Protein AF-A0A293MMG2-F1 (afdb_monomer)

Secondary structure (DSSP, 8-state):
-GGGTS-HHHHHHHHHHHHHHHT-STTEEE-TTT--EEE--TT-SS-B-TTT--BB-TTT-SBEEEESSSSSS-EEEETTT--EEETTT-PBPB-GGG-TT--HHHHT--SB----TTSHHHHTTS-HHHHHHHHHHTT----TT----GGG---PEE-TTS-EEPP----

Nearest PDB structures (foldseek):
  6sc9-assembly1_A  TM=4.638E-01  e=4.728E-09  Homo sapiens
  5edv-assembly3_B  TM=4.363E-01  e=6.900E-09  Homo sapiens
  5edv-assembly2_A  TM=3.675E-01  e=6.900E-09  Homo sapiens
  9egv-assembly1_B  TM=7.174E-01  e=8.959E-02  Homo sapiens
  7yuj-assembly1_A  TM=4.813E-01  e=1.579E-01  Homo sapiens

InterPro domains:
  IPR026254 E3 ubiquitin-protein ligase RNF31-like [PTHR16004] (64-168)

Structure (mmCIF, N/CA/C/O backbone):
data_AF-A0A293MMG2-F1
#
_entry.id   AF-A0A293MMG2-F1
#
loop_
_atom_site.group_PDB
_atom_site.id
_atom_site.type_symbol
_atom_site.label_atom_id
_atom_site.label_alt_id
_atom_site.label_comp_id
_atom_site.label_asym_id
_atom_site.label_entity_id
_atom_site.label_seq_id
_atom_site.pdbx_PDB_ins_code
_atom_site.Cartn_x
_atom_site.Cartn_y
_atom_site.Cartn_z
_atom_site.occupancy
_atom_site.B_iso_or_equiv
_atom_site.auth_seq_id
_atom_site.auth_comp_id
_atom_site.auth_asym_id
_atom_site.auth_atom_id
_atom_site.pdbx_PDB_model_num
ATOM 1 N N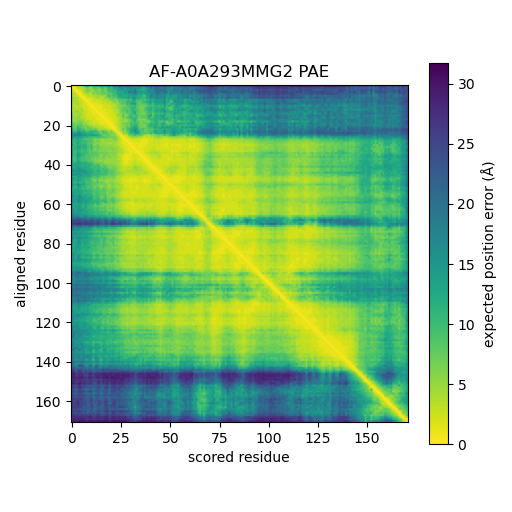 . MET A 1 1 ? 33.427 26.284 2.419 1.00 62.09 1 MET A N 1
ATOM 2 C CA . MET A 1 1 ? 33.668 26.831 1.063 1.00 62.09 1 MET A CA 1
ATOM 3 C C . MET A 1 1 ? 32.438 26.727 0.159 1.00 62.09 1 MET A C 1
ATOM 5 O O . MET A 1 1 ? 32.014 27.761 -0.324 1.00 62.09 1 MET A O 1
ATOM 9 N N . LEU A 1 2 ? 31.802 25.557 -0.010 1.00 65.44 2 LEU A N 1
ATOM 10 C CA . LEU A 1 2 ? 30.643 25.387 -0.918 1.00 65.44 2 LEU A CA 1
ATOM 11 C C . LEU A 1 2 ? 29.384 26.210 -0.564 1.00 65.44 2 LEU A C 1
ATOM 13 O O . LEU A 1 2 ? 28.709 26.692 -1.467 1.00 65.44 2 LEU A O 1
ATOM 17 N N . LYS A 1 3 ? 29.103 26.444 0.729 1.00 66.62 3 LYS A N 1
ATOM 18 C CA . LYS A 1 3 ? 27.950 27.250 1.203 1.00 66.62 3 LYS A CA 1
ATOM 19 C C . LYS A 1 3 ? 27.938 28.712 0.731 1.00 66.62 3 LYS A C 1
ATOM 21 O O . LYS A 1 3 ? 26.908 29.359 0.833 1.00 66.62 3 LYS A O 1
ATOM 26 N N . TYR A 1 4 ? 29.075 29.232 0.267 1.00 72.81 4 TYR A N 1
ATOM 27 C CA . TYR A 1 4 ? 29.212 30.616 -0.203 1.00 72.81 4 TYR A CA 1
ATOM 28 C C . TYR A 1 4 ? 29.160 30.736 -1.732 1.00 72.81 4 TYR A C 1
ATOM 30 O O . TYR A 1 4 ? 29.179 31.843 -2.255 1.00 72.81 4 TYR A O 1
ATOM 38 N N . ILE A 1 5 ? 29.134 29.602 -2.440 1.00 82.50 5 ILE A N 1
ATOM 39 C CA . ILE A 1 5 ? 29.138 29.524 -3.909 1.00 82.50 5 ILE A CA 1
ATOM 40 C C . ILE A 1 5 ? 27.765 29.069 -4.420 1.00 82.50 5 ILE A C 1
ATOM 42 O O . ILE A 1 5 ? 27.341 29.468 -5.499 1.00 82.50 5 ILE A O 1
ATOM 46 N N . LEU A 1 6 ? 27.068 28.239 -3.642 1.00 81.19 6 LEU A N 1
ATOM 47 C CA . LEU A 1 6 ? 25.760 27.698 -3.994 1.00 81.19 6 LEU A CA 1
ATOM 48 C C . LEU A 1 6 ? 24.638 28.479 -3.316 1.00 81.19 6 LEU A C 1
ATOM 50 O O . LEU A 1 6 ? 24.756 28.868 -2.152 1.00 81.19 6 LEU A O 1
ATOM 54 N N . LEU A 1 7 ? 23.523 28.643 -4.030 1.00 84.56 7 LEU A N 1
ATOM 55 C CA . LEU A 1 7 ? 22.283 29.117 -3.429 1.00 84.56 7 LEU A CA 1
ATOM 56 C C . LEU A 1 7 ? 21.811 28.120 -2.352 1.00 84.56 7 LEU A C 1
ATOM 58 O O . LEU A 1 7 ? 22.115 26.925 -2.440 1.00 84.56 7 LEU A O 1
ATOM 62 N N . PRO A 1 8 ? 21.049 28.566 -1.336 1.00 80.50 8 PRO A N 1
ATOM 63 C CA . PRO A 1 8 ? 20.623 27.703 -0.232 1.00 80.50 8 PRO A CA 1
ATOM 64 C C . PRO A 1 8 ? 19.907 26.417 -0.669 1.00 80.50 8 PRO A C 1
ATOM 66 O O . PRO A 1 8 ? 20.101 25.370 -0.051 1.00 80.50 8 PRO A O 1
ATOM 69 N N . ASP A 1 9 ? 19.108 26.472 -1.736 1.00 80.38 9 ASP A N 1
ATOM 70 C CA . ASP A 1 9 ? 18.381 25.307 -2.251 1.00 80.38 9 ASP A CA 1
ATOM 71 C C . ASP A 1 9 ? 19.288 24.337 -3.021 1.00 80.38 9 ASP A C 1
ATOM 73 O O . ASP A 1 9 ? 19.167 23.121 -2.857 1.00 80.38 9 ASP A O 1
ATOM 77 N N . ASP A 1 10 ? 20.269 24.855 -3.763 1.00 82.19 10 ASP A N 1
ATOM 78 C CA . ASP A 1 10 ? 21.280 24.041 -4.447 1.00 82.19 10 ASP A CA 1
ATOM 79 C C . ASP A 1 10 ? 22.205 23.347 -3.447 1.00 82.19 10 ASP A C 1
ATOM 81 O O . ASP A 1 10 ? 22.573 22.186 -3.628 1.00 82.19 10 ASP A O 1
ATOM 85 N N . TYR A 1 11 ? 22.540 24.028 -2.349 1.00 81.06 11 TYR A N 1
ATOM 86 C CA . TYR A 1 11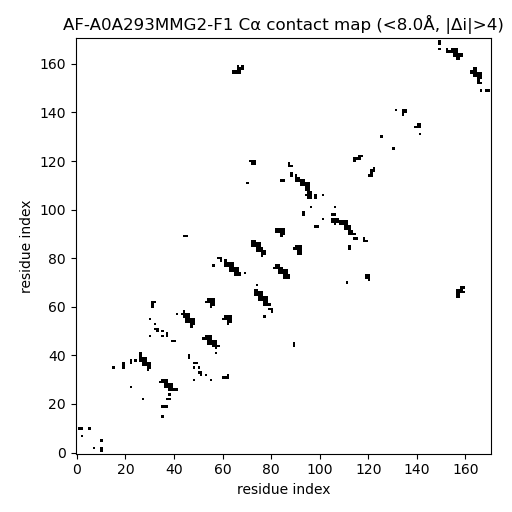 ? 23.328 23.447 -1.268 1.00 81.06 11 TYR A CA 1
ATOM 87 C C . TYR A 1 11 ? 22.572 22.299 -0.576 1.00 81.06 11 TYR A C 1
ATOM 89 O O . TYR A 1 11 ? 23.137 21.226 -0.374 1.00 81.06 11 TYR A O 1
ATOM 97 N N . LYS A 1 12 ? 21.272 22.471 -0.289 1.00 79.06 12 LYS A N 1
ATOM 98 C CA . LYS A 1 12 ? 20.416 21.388 0.236 1.00 79.06 12 LYS A CA 1
ATOM 99 C C . LYS A 1 12 ? 20.314 20.211 -0.736 1.00 79.06 12 LYS A C 1
ATOM 101 O O . LYS A 1 12 ? 20.312 19.057 -0.306 1.00 79.06 12 LYS A O 1
ATOM 106 N N . LEU A 1 13 ? 20.216 20.484 -2.038 1.00 80.19 13 LEU A N 1
ATOM 107 C CA . LEU A 1 13 ? 20.188 19.443 -3.063 1.00 80.19 13 LEU A CA 1
ATOM 108 C C . LEU A 1 13 ? 21.518 18.682 -3.133 1.00 80.19 13 LEU A C 1
ATOM 110 O O . LEU A 1 13 ? 21.500 17.455 -3.242 1.00 80.19 13 LEU A O 1
ATOM 114 N N . LEU A 1 14 ? 22.647 19.392 -3.060 1.00 79.25 14 LEU A N 1
ATOM 115 C CA . LEU A 1 14 ? 23.983 18.801 -3.034 1.00 79.25 14 LEU A CA 1
ATOM 116 C C . LEU A 1 14 ? 24.164 17.913 -1.801 1.00 79.25 14 LEU A C 1
ATOM 118 O O . LEU A 1 14 ? 24.519 16.748 -1.958 1.00 79.25 14 LEU A O 1
ATOM 122 N N . ASP A 1 15 ? 23.854 18.420 -0.606 1.00 79.25 15 ASP A N 1
ATOM 123 C CA . ASP A 1 15 ? 23.930 17.652 0.642 1.00 79.25 15 ASP A CA 1
ATOM 124 C C . ASP A 1 15 ? 23.068 16.382 0.563 1.00 79.25 15 ASP A C 1
ATOM 126 O O . ASP A 1 15 ? 23.526 15.292 0.909 1.00 79.25 15 ASP A O 1
ATOM 130 N N . ARG A 1 16 ? 21.846 16.486 0.019 1.00 76.25 16 ARG A N 1
ATOM 131 C CA . ARG A 1 16 ? 20.973 15.323 -0.195 1.00 76.25 16 ARG A CA 1
ATOM 132 C C . ARG A 1 16 ? 21.583 14.312 -1.166 1.00 76.25 16 ARG A C 1
ATOM 134 O O . ARG A 1 16 ? 21.566 13.121 -0.884 1.00 76.25 16 ARG A O 1
ATOM 141 N N . LYS A 1 17 ? 22.149 14.763 -2.289 1.00 79.69 17 LYS A N 1
ATOM 142 C CA . LYS A 1 17 ? 22.796 13.873 -3.267 1.00 79.69 17 LYS A CA 1
ATOM 143 C C . LYS A 1 17 ? 24.048 13.202 -2.704 1.00 79.69 17 LYS A C 1
ATOM 145 O O . LYS A 1 17 ? 24.292 12.043 -3.016 1.00 79.69 17 LYS A O 1
ATOM 150 N N . LEU A 1 18 ? 24.830 13.899 -1.882 1.00 79.50 18 LEU A N 1
ATOM 151 C CA . LEU A 1 18 ? 25.996 13.322 -1.209 1.00 79.50 18 LEU A CA 1
ATOM 152 C C . LEU A 1 18 ? 25.581 12.255 -0.191 1.00 79.50 18 LEU A C 1
ATOM 154 O O . LEU A 1 18 ? 26.214 11.201 -0.118 1.00 79.50 18 LEU A O 1
ATOM 158 N N . LEU A 1 19 ? 24.495 12.496 0.550 1.00 76.50 19 LEU A N 1
ATOM 159 C CA . LEU A 1 19 ? 23.896 11.489 1.423 1.00 76.50 19 LEU A CA 1
ATOM 160 C C . LEU A 1 19 ? 23.427 10.273 0.615 1.00 76.50 19 LEU A C 1
ATOM 162 O O . LEU A 1 19 ? 23.756 9.147 0.975 1.00 76.50 19 LEU A O 1
ATOM 166 N N . ASP A 1 20 ? 22.733 10.498 -0.502 1.00 76.00 20 ASP A N 1
ATOM 167 C CA . ASP A 1 20 ? 22.272 9.427 -1.387 1.00 76.00 20 ASP A CA 1
ATOM 168 C C . ASP A 1 20 ? 23.443 8.568 -1.896 1.00 76.00 20 ASP A C 1
ATOM 170 O O . ASP A 1 20 ? 23.351 7.345 -1.876 1.00 76.00 20 ASP A O 1
ATOM 174 N N . VAL A 1 21 ? 24.556 9.192 -2.307 1.00 75.44 21 VAL A N 1
ATOM 175 C CA . VAL A 1 21 ? 25.788 8.495 -2.730 1.00 75.44 21 VAL A CA 1
ATOM 176 C C . VAL A 1 21 ? 26.405 7.701 -1.577 1.00 75.44 21 VAL A C 1
ATOM 178 O O . VAL A 1 21 ? 26.805 6.557 -1.765 1.00 75.44 21 VAL A O 1
ATOM 181 N N . SER A 1 22 ? 26.442 8.275 -0.374 1.00 73.06 22 SER A N 1
ATOM 182 C CA . SER A 1 22 ? 27.010 7.624 0.816 1.00 73.06 22 SER A CA 1
ATOM 183 C C . SER A 1 22 ? 26.176 6.427 1.297 1.00 73.06 22 SER A C 1
ATOM 185 O O . SER A 1 22 ? 26.697 5.541 1.970 1.00 73.06 22 SER A O 1
ATOM 187 N N . LEU A 1 23 ? 24.886 6.394 0.952 1.00 71.19 23 LEU A N 1
ATOM 188 C CA . LEU A 1 23 ? 23.933 5.337 1.295 1.00 71.19 23 LEU A CA 1
ATOM 189 C C . LEU A 1 23 ? 23.750 4.287 0.187 1.00 71.19 23 LEU A C 1
ATOM 191 O O . LEU A 1 23 ? 22.876 3.429 0.332 1.00 71.19 23 LEU A O 1
ATOM 195 N N . GLN A 1 24 ? 24.537 4.326 -0.899 1.00 69.19 24 GLN A N 1
ATOM 196 C CA . GLN A 1 24 ? 24.465 3.348 -1.995 1.00 69.19 24 GLN A CA 1
ATOM 197 C C . GLN A 1 24 ? 24.880 1.941 -1.530 1.00 69.19 24 GLN A C 1
ATOM 199 O O . GLN A 1 24 ? 26.013 1.503 -1.700 1.00 69.19 24 GLN A O 1
ATOM 204 N N . GLN A 1 25 ? 23.923 1.239 -0.930 1.00 73.31 25 GLN A N 1
ATOM 205 C CA . GLN A 1 25 ? 23.941 -0.184 -0.599 1.00 73.31 25 GLN A CA 1
ATOM 206 C C . GLN A 1 25 ? 22.998 -0.949 -1.547 1.00 73.31 25 GLN A C 1
ATOM 208 O O . GLN A 1 25 ? 22.218 -0.333 -2.277 1.00 73.31 25 GLN A O 1
ATOM 213 N N . ASP A 1 26 ? 22.989 -2.285 -1.481 1.00 73.25 26 ASP A N 1
ATOM 214 C CA . ASP A 1 26 ? 22.216 -3.165 -2.385 1.00 73.25 26 ASP A CA 1
ATOM 215 C C . ASP A 1 26 ? 20.697 -2.889 -2.419 1.00 73.25 26 ASP A C 1
ATOM 217 O O . ASP A 1 26 ? 20.006 -3.226 -3.380 1.00 73.25 26 ASP A O 1
ATOM 221 N N . ASN A 1 27 ? 20.167 -2.233 -1.385 1.00 85.44 27 ASN A N 1
ATOM 222 C CA . ASN A 1 27 ? 18.741 -1.958 -1.207 1.00 85.44 27 ASN A CA 1
ATOM 223 C C . ASN A 1 27 ? 18.364 -0.472 -1.33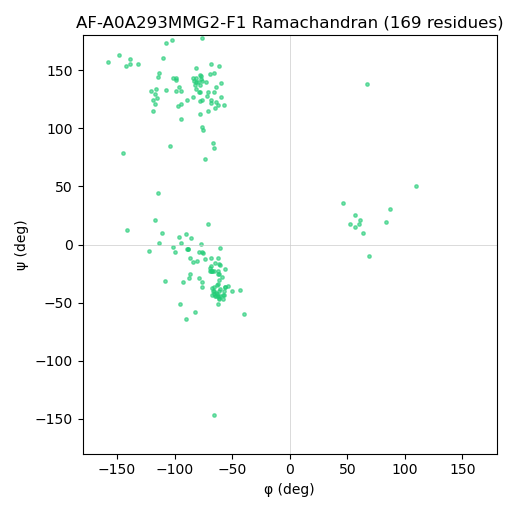6 1.00 85.44 27 ASN A C 1
ATOM 225 O O . ASN A 1 27 ? 17.238 -0.079 -1.016 1.00 85.44 27 ASN A O 1
ATOM 229 N N . PHE A 1 28 ? 19.290 0.371 -1.788 1.00 88.12 28 PHE A N 1
ATOM 230 C CA . PHE A 1 28 ? 19.045 1.796 -1.966 1.00 88.12 28 PHE A CA 1
ATOM 231 C C . PHE A 1 28 ? 18.250 2.077 -3.247 1.00 88.12 28 PHE A C 1
ATOM 233 O O . PHE A 1 28 ? 18.583 1.584 -4.326 1.00 88.12 28 PHE A O 1
ATOM 240 N N . ARG A 1 29 ? 17.183 2.881 -3.153 1.00 89.88 29 ARG A N 1
ATOM 241 C CA . ARG A 1 29 ? 16.336 3.232 -4.302 1.00 89.88 29 ARG A CA 1
ATOM 242 C C . ARG A 1 29 ? 15.855 4.681 -4.247 1.00 89.88 29 ARG A C 1
ATOM 244 O O . ARG A 1 29 ? 15.691 5.260 -3.178 1.00 89.88 29 ARG A O 1
ATOM 251 N N . TYR A 1 30 ? 15.562 5.254 -5.414 1.00 89.69 30 TYR A N 1
ATOM 252 C CA . TYR A 1 30 ? 15.058 6.626 -5.548 1.00 89.69 30 TYR A CA 1
ATOM 253 C C . TYR A 1 30 ? 13.545 6.673 -5.709 1.00 89.69 30 TYR A C 1
ATOM 255 O O . TYR A 1 30 ? 12.991 5.989 -6.561 1.00 89.69 30 TYR A O 1
ATOM 263 N N . CYS A 1 31 ? 12.859 7.530 -4.960 1.00 90.62 31 CYS A N 1
ATOM 264 C CA . CYS A 1 31 ? 11.424 7.732 -5.134 1.00 90.62 31 CYS A CA 1
ATOM 265 C C . CYS A 1 31 ? 11.089 8.228 -6.557 1.00 90.62 31 CYS A C 1
ATOM 267 O O . CYS A 1 31 ? 11.595 9.280 -6.953 1.00 90.62 31 CYS A O 1
ATOM 269 N N . PRO A 1 32 ? 10.167 7.574 -7.294 1.00 90.56 32 PRO A N 1
ATOM 270 C CA . PRO A 1 32 ? 9.788 7.996 -8.645 1.00 90.56 32 PRO A CA 1
ATOM 271 C C . PRO A 1 32 ? 9.013 9.327 -8.685 1.00 90.56 32 PRO A C 1
ATOM 273 O O . PRO A 1 32 ? 8.826 9.882 -9.761 1.00 90.56 32 PRO A O 1
ATOM 276 N N . LYS A 1 33 ? 8.548 9.846 -7.534 1.00 89.25 33 LYS A N 1
ATOM 277 C CA . LYS A 1 33 ? 7.824 11.128 -7.440 1.00 89.25 33 LYS A CA 1
ATOM 278 C C . LYS A 1 33 ? 8.728 12.308 -7.083 1.00 89.25 33 LYS A C 1
ATOM 280 O O . LYS A 1 33 ? 8.652 13.342 -7.731 1.00 89.25 33 LYS A O 1
ATOM 285 N N . CYS A 1 34 ? 9.533 12.187 -6.025 1.00 88.69 34 CYS A N 1
ATOM 286 C CA . CYS A 1 34 ? 10.313 13.309 -5.478 1.00 88.69 34 CYS A CA 1
ATOM 287 C C . CYS A 1 34 ? 11.834 13.153 -5.627 1.00 88.69 34 CYS A C 1
ATOM 289 O O . CYS A 1 34 ? 12.579 14.010 -5.150 1.00 88.69 34 CYS A O 1
ATOM 291 N N . ALA A 1 35 ? 12.291 12.057 -6.242 1.00 87.56 35 ALA A N 1
ATOM 292 C CA . ALA A 1 35 ? 13.700 11.719 -6.438 1.00 87.56 35 ALA A CA 1
ATOM 293 C C . ALA A 1 35 ? 14.545 11.646 -5.148 1.00 87.56 35 ALA A C 1
ATOM 295 O O . ALA A 1 35 ? 15.768 11.644 -5.226 1.00 87.56 35 ALA A O 1
ATOM 296 N N . ALA A 1 36 ? 13.921 11.575 -3.967 1.00 86.50 36 ALA A N 1
ATOM 297 C CA . ALA A 1 36 ? 14.630 11.313 -2.718 1.00 86.50 36 ALA A CA 1
ATOM 298 C C . ALA A 1 36 ? 15.097 9.852 -2.678 1.00 86.50 36 ALA A C 1
ATOM 300 O O . ALA A 1 36 ? 14.295 8.951 -2.955 1.00 86.50 36 ALA A O 1
ATOM 301 N N . GLY A 1 37 ? 16.364 9.625 -2.345 1.00 87.31 37 GLY A N 1
ATOM 302 C CA . GLY A 1 37 ? 16.909 8.298 -2.109 1.00 87.31 37 GLY A CA 1
ATOM 303 C C . GLY A 1 37 ? 16.593 7.784 -0.705 1.00 87.31 37 GLY A C 1
ATOM 304 O O . GLY A 1 37 ? 16.520 8.555 0.251 1.00 87.31 37 GLY A O 1
ATOM 305 N N . PHE A 1 38 ? 16.331 6.484 -0.581 1.00 89.00 38 PHE A N 1
ATOM 306 C CA . PHE A 1 38 ? 16.112 5.817 0.702 1.00 89.00 38 PHE A CA 1
ATOM 307 C C . PHE A 1 38 ? 16.378 4.312 0.596 1.00 89.00 38 PHE A C 1
ATOM 309 O O . PHE A 1 38 ? 16.308 3.722 -0.483 1.00 89.00 38 PHE A O 1
ATOM 316 N N . ILE A 1 39 ? 16.683 3.687 1.732 1.00 88.62 39 ILE A N 1
ATOM 317 C CA . ILE A 1 39 ? 16.892 2.239 1.827 1.00 88.62 39 ILE A CA 1
ATOM 318 C C . ILE A 1 39 ? 15.531 1.547 1.914 1.00 88.62 39 ILE A C 1
ATOM 320 O O . ILE A 1 39 ? 14.651 1.968 2.667 1.00 88.62 39 ILE A O 1
ATOM 324 N N . VAL A 1 40 ? 15.361 0.482 1.136 1.00 89.75 40 VAL A N 1
ATOM 325 C CA . VAL A 1 40 ? 14.109 -0.268 1.030 1.00 89.75 40 VAL A CA 1
ATOM 326 C C . VAL A 1 40 ? 14.327 -1.685 1.520 1.00 89.75 40 VAL A C 1
ATOM 328 O O . VAL A 1 40 ? 15.110 -2.421 0.934 1.00 89.75 40 VAL A O 1
ATOM 331 N N . ASP A 1 41 ? 13.589 -2.106 2.542 1.00 89.31 41 ASP A N 1
ATOM 332 C CA . ASP A 1 41 ? 13.545 -3.524 2.900 1.00 89.31 41 ASP A CA 1
ATOM 333 C C . ASP A 1 41 ? 12.949 -4.331 1.719 1.00 89.31 41 ASP A C 1
ATOM 335 O O . ASP A 1 41 ? 11.812 -4.062 1.309 1.00 89.31 41 ASP A O 1
ATOM 339 N N . PRO A 1 42 ? 13.695 -5.299 1.147 1.00 85.50 42 PRO A N 1
ATOM 340 C CA . PRO A 1 42 ? 13.280 -6.051 -0.038 1.00 85.50 42 PRO A CA 1
ATOM 341 C C . PRO A 1 42 ? 12.039 -6.924 0.195 1.00 85.50 42 PRO A C 1
ATOM 343 O O . PRO A 1 42 ? 11.399 -7.343 -0.768 1.00 85.50 42 PRO A O 1
ATOM 346 N N . THR A 1 43 ? 11.664 -7.186 1.449 1.00 88.31 43 THR A N 1
ATOM 347 C CA . THR A 1 43 ? 10.458 -7.951 1.799 1.00 88.31 43 THR A CA 1
ATOM 348 C C . THR A 1 43 ? 9.180 -7.107 1.747 1.00 88.31 43 THR A C 1
ATOM 350 O O . THR A 1 43 ? 8.064 -7.641 1.731 1.00 88.31 43 THR A O 1
ATOM 353 N N . LEU A 1 44 ? 9.306 -5.776 1.691 1.00 87.69 44 LEU A N 1
ATOM 354 C CA . LEU A 1 44 ? 8.161 -4.878 1.635 1.00 87.69 44 LEU A CA 1
ATOM 355 C C . LEU A 1 44 ? 7.464 -4.975 0.281 1.00 87.69 44 LEU A C 1
ATOM 357 O O . LEU A 1 44 ? 7.961 -4.492 -0.727 1.00 87.69 44 LEU A O 1
ATOM 361 N N . LYS A 1 45 ? 6.221 -5.461 0.280 1.00 84.12 45 LYS A N 1
ATOM 362 C CA . LYS A 1 45 ? 5.330 -5.443 -0.900 1.00 84.12 45 LYS A CA 1
ATOM 363 C C . LYS A 1 45 ? 4.876 -4.033 -1.303 1.00 84.12 45 LYS A C 1
ATOM 365 O O . LYS A 1 45 ? 4.396 -3.803 -2.417 1.00 84.12 45 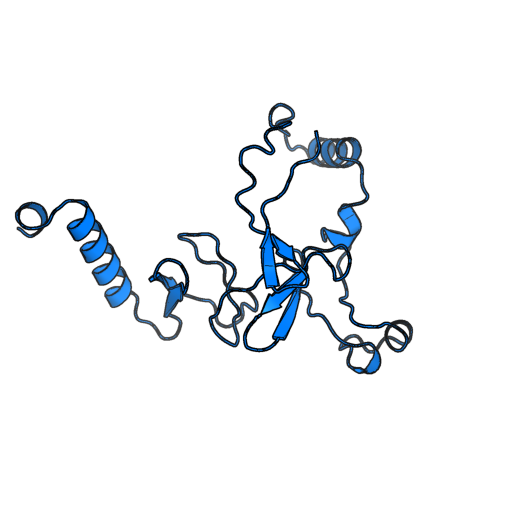LYS A O 1
ATOM 370 N N . ARG A 1 46 ? 5.007 -3.084 -0.372 1.00 88.88 46 ARG A N 1
ATOM 371 C CA . ARG A 1 46 ? 4.542 -1.704 -0.508 1.00 88.88 46 ARG A CA 1
ATOM 372 C C . ARG A 1 46 ? 5.481 -0.706 0.186 1.00 88.88 46 ARG A C 1
ATOM 374 O O . ARG A 1 46 ? 5.178 -0.259 1.295 1.00 88.88 46 ARG A O 1
ATOM 381 N N . PRO A 1 47 ? 6.610 -0.356 -0.442 1.00 92.62 47 PRO A N 1
ATOM 382 C CA . PRO A 1 47 ? 7.476 0.717 0.029 1.00 92.62 47 PRO A CA 1
ATOM 383 C C . PRO A 1 47 ? 6.741 2.065 0.073 1.00 92.62 47 PRO A C 1
ATOM 385 O O . PRO A 1 47 ? 5.973 2.396 -0.833 1.00 92.62 47 PRO A O 1
ATOM 388 N N . ILE A 1 48 ? 6.981 2.846 1.126 1.00 91.75 48 ILE A N 1
ATOM 389 C CA . ILE A 1 48 ? 6.467 4.212 1.280 1.00 91.75 48 ILE A CA 1
ATOM 390 C C . ILE A 1 48 ? 7.669 5.149 1.294 1.00 91.75 48 ILE A C 1
ATOM 392 O O . ILE A 1 48 ? 8.593 4.956 2.080 1.00 91.75 48 ILE A O 1
ATOM 396 N N . CYS A 1 49 ? 7.667 6.154 0.419 1.00 91.31 49 CYS A N 1
ATOM 397 C CA . CYS A 1 49 ? 8.740 7.141 0.401 1.00 91.31 49 CYS A CA 1
ATOM 398 C C . CYS A 1 49 ? 8.684 8.011 1.670 1.00 91.31 49 CYS A C 1
ATOM 400 O O . CYS A 1 49 ? 7.670 8.682 1.870 1.00 91.31 49 CYS A O 1
ATOM 402 N N . PRO A 1 50 ? 9.762 8.103 2.468 1.00 90.25 50 PRO A N 1
ATOM 403 C CA . PRO A 1 50 ? 9.771 8.920 3.684 1.00 90.25 50 PRO A CA 1
ATOM 404 C C . PRO A 1 50 ? 9.679 10.428 3.402 1.00 90.25 50 PRO A C 1
ATOM 406 O O . PRO A 1 50 ? 9.236 11.183 4.255 1.00 90.25 50 PRO A O 1
ATOM 409 N N . GLY A 1 51 ? 10.065 10.881 2.203 1.00 87.56 51 GLY A N 1
ATOM 410 C CA . GLY A 1 51 ? 10.057 12.306 1.854 1.00 87.56 51 GLY A CA 1
ATOM 411 C C . GLY A 1 51 ? 8.726 12.842 1.315 1.00 87.56 51 GLY A C 1
ATOM 412 O O . GLY A 1 51 ? 8.484 14.038 1.390 1.00 87.56 51 GLY A O 1
ATOM 413 N N . CYS A 1 52 ? 7.873 12.000 0.722 1.00 87.88 52 CYS A N 1
ATOM 414 C CA . CYS A 1 52 ? 6.613 12.458 0.108 1.00 87.88 52 CYS A CA 1
ATOM 415 C C . CYS A 1 52 ? 5.423 11.512 0.324 1.00 87.88 52 CYS A C 1
ATOM 417 O O . CYS A 1 52 ? 4.422 11.616 -0.391 1.00 87.88 52 CYS A O 1
ATOM 419 N N . SER A 1 53 ? 5.573 10.539 1.228 1.00 89.62 53 SER A N 1
ATOM 420 C CA . SER A 1 53 ? 4.575 9.534 1.631 1.00 89.62 53 SER A CA 1
ATOM 421 C C . SER A 1 53 ? 3.931 8.752 0.484 1.00 89.62 53 SER A C 1
ATOM 423 O O . SER A 1 53 ? 2.883 8.131 0.638 1.00 89.62 53 SER A O 1
ATOM 425 N N . SER A 1 54 ? 4.555 8.770 -0.694 1.00 89.31 54 SER A N 1
ATOM 426 C CA . SER A 1 54 ? 4.007 8.123 -1.878 1.00 89.31 54 SER A CA 1
ATOM 427 C C . SER A 1 54 ? 4.247 6.625 -1.820 1.00 89.31 54 SER A C 1
ATOM 429 O O . SER A 1 54 ? 5.328 6.164 -1.448 1.00 89.31 54 SER A O 1
ATOM 431 N N . ILE A 1 55 ? 3.213 5.880 -2.193 1.00 90.69 55 ILE A N 1
ATOM 432 C CA . ILE A 1 55 ? 3.183 4.427 -2.131 1.00 90.69 55 ILE A CA 1
ATOM 433 C C . ILE A 1 55 ? 3.734 3.863 -3.443 1.00 90.69 55 ILE A C 1
ATOM 435 O O . ILE A 1 55 ? 3.243 4.193 -4.523 1.00 90.69 55 ILE A O 1
ATOM 439 N N . ILE A 1 56 ? 4.751 3.011 -3.356 1.00 92.12 56 ILE A N 1
ATOM 440 C CA . ILE A 1 56 ? 5.496 2.486 -4.504 1.00 92.12 56 ILE A CA 1
ATOM 441 C C . ILE A 1 56 ? 5.265 0.975 -4.611 1.00 92.12 56 ILE A C 1
ATOM 443 O O . ILE A 1 56 ? 5.134 0.274 -3.609 1.00 92.12 56 ILE A O 1
ATOM 447 N N . CYS A 1 57 ? 5.186 0.463 -5.835 1.00 92.62 57 CYS A N 1
ATOM 448 C CA . CYS A 1 57 ? 5.129 -0.962 -6.120 1.00 92.62 57 CYS A CA 1
ATOM 449 C C . CYS A 1 57 ? 6.513 -1.588 -5.964 1.00 92.62 57 CYS A C 1
ATOM 451 O O . CYS A 1 57 ? 7.450 -1.182 -6.644 1.00 92.62 57 CYS A O 1
ATOM 453 N N . ALA A 1 58 ? 6.632 -2.614 -5.122 1.00 90.62 58 ALA A N 1
ATOM 454 C CA . ALA A 1 58 ? 7.897 -3.313 -4.904 1.00 90.62 58 ALA A CA 1
ATOM 455 C C . ALA A 1 58 ? 8.429 -4.015 -6.165 1.00 90.62 58 ALA A C 1
ATOM 457 O O . ALA A 1 58 ? 9.632 -4.038 -6.392 1.00 90.62 58 ALA A O 1
ATOM 458 N N . GLY A 1 59 ? 7.534 -4.545 -7.010 1.00 89.12 59 GLY A N 1
ATOM 459 C CA . GLY A 1 59 ? 7.921 -5.300 -8.206 1.00 89.12 59 GLY A CA 1
ATOM 460 C C . GLY A 1 59 ? 8.347 -4.436 -9.396 1.00 89.12 59 GLY A C 1
ATOM 461 O O . GLY A 1 59 ? 9.152 -4.872 -10.210 1.00 89.12 59 GLY A O 1
ATOM 462 N N . CYS A 1 60 ? 7.816 -3.215 -9.523 1.00 91.56 60 CYS A N 1
ATOM 463 C CA . CYS A 1 60 ? 8.090 -2.345 -10.680 1.00 91.56 60 CYS A CA 1
ATOM 464 C C . CYS A 1 60 ? 8.683 -0.986 -10.327 1.00 91.56 60 CYS A C 1
ATOM 466 O O . CYS A 1 60 ? 8.995 -0.216 -11.230 1.00 91.56 60 CYS A O 1
ATOM 468 N N . TRP A 1 61 ? 8.786 -0.665 -9.041 1.00 91.44 61 TRP A N 1
ATOM 469 C CA . TRP A 1 61 ? 9.300 0.607 -8.544 1.00 91.44 61 TRP A CA 1
ATOM 470 C C . TRP A 1 61 ? 8.566 1.859 -9.074 1.00 91.44 61 TRP A C 1
ATOM 472 O O . TRP A 1 61 ? 9.100 2.965 -9.112 1.00 91.44 61 TRP A O 1
ATOM 482 N N . LEU A 1 62 ? 7.299 1.693 -9.460 1.00 91.12 62 LEU A N 1
ATOM 483 C CA . LEU A 1 62 ? 6.400 2.761 -9.905 1.00 91.12 62 LEU A CA 1
ATOM 484 C C . LEU A 1 62 ? 5.295 3.003 -8.878 1.00 91.12 62 LEU A C 1
ATOM 486 O O . LEU A 1 62 ? 5.018 2.145 -8.042 1.00 91.12 62 LEU A O 1
ATOM 490 N N . LEU A 1 63 ? 4.657 4.172 -8.937 1.00 89.75 63 LEU A N 1
ATOM 491 C CA . LEU A 1 63 ? 3.618 4.554 -7.983 1.00 89.75 63 LEU A CA 1
ATOM 492 C C . LEU A 1 63 ? 2.396 3.630 -8.069 1.00 89.75 63 LEU A C 1
ATOM 494 O O . LEU A 1 63 ? 1.897 3.331 -9.159 1.00 89.75 63 LEU A O 1
ATOM 498 N N . TYR A 1 64 ? 1.891 3.220 -6.908 1.00 89.62 64 TYR A N 1
ATOM 499 C CA . TYR A 1 64 ? 0.527 2.716 -6.806 1.00 89.62 64 TYR A CA 1
ATOM 500 C C . TYR A 1 64 ? -0.461 3.859 -7.017 1.00 89.62 64 TYR A C 1
ATOM 502 O O . TYR A 1 64 ? -0.214 4.994 -6.605 1.00 89.62 64 TYR A O 1
ATOM 510 N N . ARG A 1 65 ? -1.607 3.538 -7.614 1.00 86.81 65 ARG A N 1
ATOM 511 C CA . ARG A 1 65 ? -2.774 4.419 -7.655 1.00 86.81 65 ARG A CA 1
ATOM 512 C C . ARG A 1 65 ? -3.913 3.823 -6.862 1.00 86.81 65 ARG A C 1
ATOM 514 O O . ARG A 1 65 ? -4.052 2.605 -6.814 1.00 86.81 65 ARG A O 1
ATOM 521 N N . PHE A 1 66 ? -4.718 4.678 -6.250 1.00 84.50 66 PHE A N 1
ATOM 522 C CA . PHE A 1 66 ? -5.930 4.245 -5.570 1.00 84.50 66 PHE A CA 1
ATOM 523 C C . PHE A 1 66 ? -7.045 4.005 -6.585 1.00 84.50 66 PHE A C 1
ATOM 525 O O . PHE A 1 66 ? -7.187 4.769 -7.533 1.00 84.50 66 PHE A O 1
ATOM 532 N N . SER A 1 67 ? -7.823 2.944 -6.382 1.00 81.00 67 SER A N 1
ATOM 533 C CA . SER A 1 67 ? -9.008 2.628 -7.180 1.00 81.00 67 SER A CA 1
ATOM 534 C C . SER A 1 67 ? -10.238 2.635 -6.278 1.00 81.00 67 SER A C 1
ATOM 536 O O . SER A 1 67 ? -10.355 1.809 -5.377 1.00 81.00 67 SER A O 1
ATOM 538 N N . LEU A 1 68 ? -11.154 3.575 -6.509 1.00 68.06 68 LEU A N 1
ATOM 539 C CA . LEU A 1 68 ? -12.387 3.712 -5.723 1.00 68.06 68 LEU A CA 1
ATOM 540 C C . LEU A 1 68 ? -13.450 2.665 -6.070 1.00 68.06 68 LEU A C 1
ATOM 542 O O . LEU A 1 68 ? -14.203 2.234 -5.202 1.00 68.06 68 LEU A O 1
ATOM 546 N N . ALA A 1 69 ? -13.500 2.237 -7.330 1.00 63.81 69 ALA A N 1
ATOM 547 C CA . ALA A 1 69 ? -14.582 1.408 -7.855 1.00 63.81 69 ALA A CA 1
ATOM 548 C C . ALA A 1 69 ? -14.552 -0.061 -7.382 1.00 63.81 69 ALA A C 1
ATOM 550 O O . ALA A 1 69 ? -15.513 -0.799 -7.581 1.00 63.81 69 ALA A O 1
ATOM 551 N N . LYS A 1 70 ? -13.457 -0.525 -6.764 1.00 66.25 70 LYS A N 1
ATOM 552 C CA . LYS A 1 70 ? -13.142 -1.963 -6.650 1.00 66.25 70 LYS A CA 1
ATOM 553 C C . LYS A 1 70 ? -13.165 -2.542 -5.230 1.00 66.25 70 LYS A C 1
ATOM 555 O O . LYS A 1 70 ? -12.309 -3.352 -4.872 1.00 66.25 70 LYS A O 1
ATOM 560 N N . GLY A 1 71 ? -14.176 -2.200 -4.435 1.00 61.28 71 GLY A N 1
ATOM 561 C CA . GLY A 1 71 ? -14.559 -3.073 -3.317 1.00 61.28 71 GLY A CA 1
ATOM 562 C C . GLY A 1 71 ? -14.262 -2.552 -1.921 1.00 61.28 71 GLY A C 1
ATOM 563 O O . GLY A 1 71 ? -13.711 -3.272 -1.095 1.00 61.28 71 GLY A O 1
ATOM 564 N N . GLY A 1 72 ? -14.674 -1.320 -1.635 1.00 80.94 72 GLY A N 1
ATOM 565 C CA . GLY A 1 72 ? -14.941 -0.881 -0.268 1.00 80.94 72 GLY A CA 1
ATOM 566 C C . GLY A 1 72 ? -13.747 -0.743 0.681 1.00 80.94 72 GLY A C 1
ATOM 567 O O . GLY A 1 72 ? -13.879 -0.184 1.760 1.00 80.94 72 GLY A O 1
ATOM 568 N N . CYS A 1 73 ? -12.568 -1.213 0.296 1.00 88.62 73 CYS A N 1
ATOM 569 C CA . CYS A 1 73 ? -11.318 -0.990 0.998 1.00 88.62 73 CYS A CA 1
ATOM 570 C C . CYS A 1 73 ? -10.495 0.099 0.296 1.00 88.62 73 CYS A C 1
ATOM 572 O O . CYS A 1 73 ? -10.828 0.556 -0.796 1.00 88.62 73 CYS A O 1
ATOM 574 N N . LEU A 1 74 ? -9.354 0.457 0.886 1.00 88.75 74 LEU A N 1
ATOM 575 C CA . LEU A 1 74 ? -8.345 1.289 0.229 1.00 88.75 74 LEU A CA 1
ATOM 576 C C . LEU A 1 74 ? -7.590 0.476 -0.837 1.00 88.75 74 LEU A C 1
ATOM 578 O O . LEU A 1 74 ? -6.456 0.053 -0.612 1.00 88.75 74 LEU A O 1
ATOM 582 N N . HIS A 1 75 ? -8.234 0.200 -1.966 1.00 90.38 75 HIS A N 1
ATOM 583 C CA . HIS A 1 75 ? -7.675 -0.595 -3.058 1.00 90.38 75 HIS A CA 1
ATOM 584 C C . HIS A 1 75 ? -6.578 0.196 -3.791 1.00 90.38 75 HIS A C 1
ATOM 586 O O . HIS A 1 75 ? -6.809 1.316 -4.247 1.00 90.38 75 HIS A O 1
ATOM 592 N N . CYS A 1 76 ? -5.393 -0.399 -3.955 1.00 89.81 76 CYS A N 1
ATOM 593 C CA . CYS A 1 76 ? -4.291 0.133 -4.755 1.00 89.81 76 CYS A CA 1
ATOM 594 C C . CYS A 1 76 ? -3.964 -0.766 -5.952 1.00 89.81 76 CYS A C 1
ATOM 596 O O . CYS A 1 76 ? -3.781 -1.966 -5.780 1.00 89.81 76 CYS A O 1
ATOM 598 N N . ILE A 1 77 ? -3.790 -0.173 -7.133 1.00 90.50 77 ILE A N 1
ATOM 599 C CA . ILE A 1 77 ? -3.361 -0.853 -8.359 1.00 90.50 77 ILE A CA 1
ATOM 600 C C . ILE A 1 77 ? -2.053 -0.257 -8.886 1.00 90.50 77 ILE A C 1
ATOM 602 O O . ILE A 1 77 ? -1.889 0.963 -8.980 1.00 90.50 77 ILE A O 1
ATOM 606 N N . CYS A 1 78 ? -1.088 -1.110 -9.230 1.00 91.00 78 CYS A N 1
ATOM 607 C CA . CYS A 1 78 ? 0.103 -0.675 -9.949 1.00 91.00 78 CYS A CA 1
ATOM 608 C C . CYS A 1 78 ? -0.243 -0.477 -11.426 1.00 91.00 78 CYS A C 1
ATOM 610 O O . CYS A 1 78 ? -0.670 -1.405 -12.113 1.00 91.00 78 CYS A O 1
ATOM 612 N N . THR A 1 79 ? -0.002 0.717 -11.960 1.00 87.25 79 THR A N 1
ATOM 613 C CA . THR A 1 79 ? -0.331 1.030 -13.359 1.00 87.25 79 THR A CA 1
ATOM 614 C C . THR A 1 79 ? 0.492 0.226 -14.368 1.00 87.25 79 THR A C 1
ATOM 616 O O . THR A 1 79 ? 0.024 0.023 -15.491 1.00 87.25 79 THR A O 1
ATOM 619 N N . ARG A 1 80 ? 1.670 -0.272 -13.964 1.00 90.44 80 ARG A N 1
ATOM 620 C CA . ARG A 1 80 ? 2.593 -1.038 -14.810 1.00 90.44 80 ARG A CA 1
ATOM 621 C C . ARG A 1 80 ? 2.340 -2.541 -14.782 1.00 90.44 80 ARG A C 1
ATOM 623 O O . ARG A 1 80 ? 1.987 -3.086 -15.819 1.00 90.44 80 ARG A O 1
ATOM 630 N N . CYS A 1 81 ? 2.512 -3.205 -13.638 1.00 92.06 81 CYS A N 1
ATOM 631 C CA . CYS A 1 81 ? 2.337 -4.662 -13.545 1.00 92.06 81 CYS A CA 1
ATOM 632 C C . CYS A 1 81 ? 0.907 -5.106 -13.239 1.00 92.06 81 CYS A C 1
ATOM 634 O O . CYS A 1 81 ? 0.660 -6.304 -13.190 1.00 92.06 81 CYS A O 1
ATOM 636 N N . LYS A 1 82 ? -0.021 -4.167 -13.008 1.00 90.88 82 LYS A N 1
ATOM 637 C CA . LYS A 1 82 ? -1.417 -4.456 -12.636 1.00 90.88 82 LYS A CA 1
ATOM 638 C C . LYS A 1 82 ? -1.566 -5.251 -11.337 1.00 90.88 82 LYS A C 1
ATOM 640 O O . LYS A 1 82 ? -2.626 -5.797 -11.078 1.00 90.88 82 LYS A O 1
ATOM 645 N N . HIS A 1 83 ? -0.529 -5.287 -10.503 1.00 90.56 83 HIS A N 1
ATOM 646 C CA . HIS A 1 83 ? -0.637 -5.861 -9.171 1.00 90.56 83 HIS A CA 1
ATOM 647 C C . HIS A 1 83 ? -1.589 -5.017 -8.309 1.00 90.56 83 HIS A C 1
ATOM 649 O O . HIS A 1 83 ? -1.461 -3.787 -8.271 1.00 90.56 83 HIS A O 1
ATOM 655 N N . GLU A 1 84 ? -2.536 -5.683 -7.649 1.00 92.00 84 GLU A N 1
ATOM 656 C CA . GLU A 1 84 ? -3.637 -5.082 -6.892 1.00 92.00 84 GLU A CA 1
ATOM 657 C C . GLU A 1 84 ? -3.538 -5.507 -5.415 1.00 92.00 84 GLU A C 1
ATOM 659 O O . GLU A 1 84 ? -3.485 -6.699 -5.104 1.00 92.00 84 GLU A O 1
ATOM 664 N N . ILE A 1 85 ? -3.494 -4.537 -4.495 1.00 91.75 85 ILE A N 1
ATOM 665 C CA . ILE A 1 85 ? -3.354 -4.762 -3.045 1.00 91.75 85 ILE A CA 1
ATOM 666 C C . ILE A 1 85 ? -4.261 -3.837 -2.233 1.00 91.75 85 ILE A C 1
ATOM 668 O O . ILE A 1 85 ? -4.628 -2.753 -2.676 1.00 91.75 85 ILE A O 1
ATOM 672 N N . CYS A 1 86 ? -4.551 -4.202 -0.985 1.00 92.12 86 CYS A N 1
ATOM 673 C CA . CYS A 1 86 ? -5.156 -3.282 -0.024 1.00 92.12 86 CYS A CA 1
ATOM 674 C C . CYS A 1 86 ? -4.097 -2.402 0.666 1.00 92.12 86 CYS A C 1
ATOM 676 O O . CYS A 1 86 ? -3.161 -2.898 1.297 1.00 92.12 86 CYS A O 1
ATOM 678 N N . SER A 1 87 ? -4.274 -1.081 0.648 1.00 89.00 87 SER A N 1
ATOM 679 C CA . SER A 1 87 ? -3.396 -0.124 1.335 1.00 89.00 87 SER A CA 1
ATOM 680 C C . 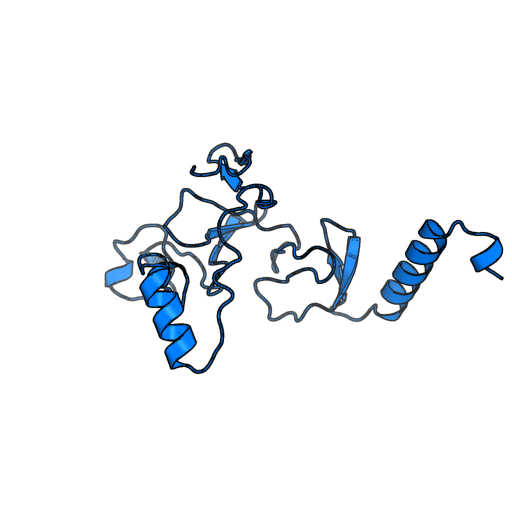SER A 1 87 ? -3.463 -0.213 2.867 1.00 89.00 87 SER A C 1
ATOM 682 O O . SER A 1 87 ? -2.516 0.141 3.566 1.00 89.00 87 SER A O 1
ATOM 684 N N . CYS A 1 88 ? -4.541 -0.744 3.437 1.00 89.56 88 CYS A N 1
ATOM 685 C CA . CYS A 1 88 ? -4.624 -0.901 4.887 1.00 89.56 88 CYS A CA 1
ATOM 686 C C . CYS A 1 88 ? -3.904 -2.181 5.348 1.00 89.56 88 CYS A C 1
ATOM 688 O O . CYS A 1 88 ? -2.930 -2.111 6.093 1.00 89.56 88 CYS A O 1
ATOM 690 N N . CYS A 1 89 ? -4.312 -3.349 4.843 1.00 91.88 89 CYS A N 1
ATOM 691 C CA . CYS A 1 89 ? -3.813 -4.640 5.334 1.00 91.88 89 CYS A CA 1
ATOM 692 C C . CYS A 1 89 ? -2.735 -5.313 4.468 1.00 91.88 89 CYS A C 1
ATOM 694 O O . CYS A 1 89 ? -2.249 -6.372 4.852 1.00 91.88 89 CYS A O 1
ATOM 696 N N . LYS A 1 90 ? -2.354 -4.732 3.319 1.00 91.12 90 LYS A N 1
ATOM 697 C CA . LYS A 1 90 ? -1.337 -5.264 2.379 1.00 91.12 90 LYS A CA 1
ATOM 698 C C . LYS A 1 90 ? -1.705 -6.605 1.727 1.00 91.12 90 LYS A C 1
ATOM 700 O O . LYS A 1 90 ? -0.858 -7.216 1.084 1.00 91.12 90 LYS A O 1
ATOM 705 N N . GLN A 1 91 ? -2.947 -7.054 1.893 1.00 91.69 91 GLN A N 1
ATOM 706 C CA . GLN A 1 91 ? -3.443 -8.290 1.296 1.00 91.69 91 GLN A CA 1
ATOM 707 C C . GLN A 1 91 ? -3.640 -8.100 -0.203 1.00 91.69 91 GLN A C 1
ATOM 709 O O . GLN A 1 91 ? -4.075 -7.034 -0.649 1.00 91.69 91 GLN A O 1
ATOM 714 N N . GLU A 1 92 ? -3.268 -9.127 -0.952 1.00 91.88 92 GLU A N 1
ATOM 715 C CA . GLU A 1 92 ? -3.295 -9.127 -2.409 1.00 91.88 92 GLU A CA 1
ATOM 716 C C . GLU A 1 92 ? -4.686 -9.497 -2.909 1.00 91.88 92 GLU A C 1
ATOM 718 O O . GLU A 1 92 ? -5.379 -10.333 -2.319 1.00 91.88 92 GLU A O 1
ATOM 723 N N . PHE A 1 93 ? -5.090 -8.865 -4.004 1.00 91.88 93 PHE A N 1
ATOM 724 C CA . PHE A 1 93 ? -6.308 -9.235 -4.699 1.00 91.88 93 PHE A CA 1
ATOM 725 C C . PHE A 1 93 ? -6.045 -10.416 -5.623 1.00 91.88 93 PHE A C 1
ATOM 727 O O . PHE A 1 93 ? -5.048 -10.474 -6.339 1.00 91.88 93 PHE A O 1
ATOM 734 N N . SER A 1 94 ? -6.982 -11.351 -5.617 1.00 90.62 94 SER A N 1
ATOM 735 C CA . SER A 1 94 ? -6.951 -12.551 -6.440 1.00 90.62 94 SER A CA 1
ATOM 736 C C . SER A 1 94 ? -8.341 -12.832 -6.995 1.00 90.62 94 SER A C 1
ATOM 738 O O . SER A 1 94 ? -9.358 -12.389 -6.453 1.00 90.62 94 SER A O 1
ATOM 740 N N . LYS A 1 95 ? -8.392 -13.539 -8.121 1.00 88.38 95 LYS A N 1
ATOM 741 C CA . LYS A 1 95 ? -9.647 -14.055 -8.673 1.00 88.38 95 LYS A CA 1
ATOM 742 C C . LYS A 1 95 ? -10.009 -15.348 -7.956 1.00 88.38 95 LYS A C 1
ATOM 744 O O . LYS A 1 95 ? -9.113 -16.067 -7.530 1.00 88.38 95 LYS A O 1
ATOM 749 N N . GLY A 1 96 ? -11.299 -15.670 -7.877 1.00 84.62 96 GLY A N 1
ATOM 750 C CA . GLY A 1 96 ? -11.819 -16.782 -7.082 1.00 84.62 96 GLY A CA 1
ATOM 751 C C . GLY A 1 96 ? -10.987 -18.065 -7.090 1.00 84.62 96 GLY A C 1
ATOM 752 O O . GLY A 1 96 ? -10.457 -18.470 -6.057 1.00 84.62 96 GLY A O 1
ATOM 753 N N . LYS A 1 97 ? -10.791 -18.658 -8.272 1.00 82.94 97 LYS A N 1
ATOM 754 C CA . LYS A 1 97 ? -10.028 -19.911 -8.443 1.00 82.94 97 LYS A CA 1
ATOM 755 C C . LYS A 1 97 ? -8.518 -19.779 -8.205 1.00 82.94 97 LYS A C 1
ATOM 757 O O . LYS A 1 97 ? -7.856 -20.771 -7.926 1.00 82.94 97 LYS A O 1
ATOM 762 N N . GLU A 1 98 ? -7.979 -18.572 -8.331 1.00 86.62 98 GLU A N 1
ATOM 763 C CA . GLU A 1 98 ? -6.555 -18.254 -8.151 1.00 86.62 98 GLU A CA 1
ATOM 764 C C . GLU A 1 98 ? -6.257 -17.767 -6.724 1.00 86.62 98 GLU A C 1
ATOM 766 O O . GLU A 1 98 ? -5.120 -17.424 -6.402 1.00 86.62 98 GLU A O 1
ATOM 771 N N . CYS A 1 99 ? -7.271 -17.723 -5.854 1.00 89.44 99 CYS A N 1
ATOM 772 C CA . CYS A 1 99 ? -7.115 -17.257 -4.490 1.00 89.44 99 CYS A CA 1
ATOM 773 C C . CYS A 1 99 ? -6.175 -18.172 -3.700 1.00 89.44 99 CYS A C 1
ATOM 775 O O . CYS A 1 99 ? -6.436 -19.364 -3.525 1.00 89.44 99 CYS A O 1
ATOM 777 N N . ALA A 1 100 ? -5.102 -17.591 -3.160 1.00 84.81 100 ALA A N 1
ATOM 778 C CA . ALA A 1 100 ? -4.088 -18.321 -2.401 1.00 84.81 100 ALA A CA 1
ATOM 779 C C . ALA A 1 100 ? -4.644 -18.994 -1.133 1.00 84.81 100 ALA A C 1
ATOM 781 O O . ALA A 1 100 ? -4.097 -20.002 -0.692 1.00 84.81 100 ALA A O 1
ATOM 782 N N . ALA A 1 101 ? -5.741 -18.471 -0.570 1.00 84.81 101 ALA A N 1
ATOM 783 C CA . ALA A 1 101 ? -6.402 -19.064 0.589 1.00 84.81 101 ALA A CA 1
ATOM 784 C C . ALA A 1 101 ? -7.087 -20.405 0.265 1.00 84.81 101 ALA A C 1
ATOM 786 O O . ALA A 1 101 ? -7.336 -21.179 1.185 1.00 84.81 101 ALA A O 1
ATOM 787 N N . LYS A 1 102 ? -7.381 -20.678 -1.021 1.00 77.69 102 LYS A N 1
ATOM 788 C CA . LYS A 1 102 ? -8.020 -21.911 -1.521 1.00 77.69 102 LYS A CA 1
ATOM 789 C C . LYS A 1 102 ? -9.244 -22.355 -0.705 1.00 77.69 102 LYS A C 1
ATOM 791 O O . LYS A 1 102 ? -9.468 -23.544 -0.511 1.00 77.69 102 LYS A O 1
ATOM 796 N N . LEU A 1 103 ? -10.027 -21.396 -0.211 1.00 83.75 103 LEU A N 1
ATOM 797 C CA . LEU A 1 103 ? -11.289 -21.671 0.472 1.00 83.75 103 LEU A CA 1
ATOM 798 C C . LEU A 1 103 ? -12.391 -21.856 -0.576 1.00 83.75 103 LEU A C 1
ATOM 800 O O . LEU A 1 103 ? -12.454 -21.077 -1.526 1.00 83.75 103 LEU A O 1
ATOM 804 N N . ASP A 1 104 ? -13.307 -22.803 -0.367 1.00 81.12 104 ASP A N 1
ATOM 805 C CA . ASP A 1 104 ? -14.421 -23.049 -1.302 1.00 81.12 104 ASP A CA 1
ATOM 806 C C . ASP A 1 104 ? -15.265 -21.787 -1.535 1.00 81.12 104 ASP A C 1
ATOM 808 O O . ASP A 1 104 ? -15.645 -21.470 -2.658 1.00 81.12 104 ASP A O 1
ATOM 812 N N . SER A 1 105 ? -15.445 -20.978 -0.484 1.00 83.25 105 SER A N 1
ATOM 813 C CA . SER A 1 105 ? -16.148 -19.686 -0.550 1.00 83.25 105 SER A CA 1
ATOM 814 C C . SER A 1 105 ? -15.494 -18.635 -1.458 1.00 83.25 105 SER A C 1
ATOM 816 O O . SER A 1 105 ? -16.103 -17.597 -1.722 1.00 83.25 105 SER A O 1
ATOM 818 N N . CYS A 1 106 ? -14.259 -18.860 -1.910 1.00 87.56 106 CYS A N 1
ATOM 819 C CA . CYS A 1 106 ? -13.556 -17.969 -2.823 1.00 87.56 106 CYS A CA 1
ATOM 820 C C . CYS A 1 106 ? -13.852 -18.295 -4.284 1.00 87.56 106 CYS A C 1
ATOM 822 O O . CYS A 1 106 ? -13.818 -17.378 -5.094 1.00 87.56 106 CYS A O 1
ATOM 824 N N . ALA A 1 107 ? -14.157 -19.550 -4.633 1.00 83.56 107 ALA A N 1
ATOM 825 C CA . ALA A 1 107 ? -14.248 -19.998 -6.025 1.00 83.56 107 ALA A CA 1
ATOM 826 C C . ALA A 1 107 ? -15.268 -19.195 -6.852 1.00 83.56 107 ALA A C 1
ATOM 828 O O . ALA A 1 107 ? -14.970 -18.820 -7.988 1.00 83.56 107 ALA A O 1
ATOM 829 N N . ASP A 1 108 ? -16.410 -18.873 -6.242 1.00 84.62 108 ASP A N 1
ATOM 830 C CA . ASP A 1 108 ? -17.502 -18.111 -6.861 1.00 84.62 108 ASP A CA 1
ATOM 831 C C . ASP A 1 108 ? -17.359 -16.593 -6.690 1.00 84.62 108 ASP A C 1
ATOM 833 O O . ASP A 1 108 ? -18.150 -15.810 -7.218 1.00 84.62 108 ASP A O 1
ATOM 837 N N . ARG A 1 109 ? -16.340 -16.140 -5.953 1.00 82.38 109 ARG A N 1
ATOM 838 C CA . ARG A 1 109 ? -16.057 -14.714 -5.804 1.00 82.38 109 ARG A CA 1
ATOM 839 C C . ARG A 1 109 ? -15.273 -14.213 -7.009 1.00 82.38 109 ARG A C 1
ATOM 841 O O . ARG A 1 109 ? -14.346 -14.856 -7.501 1.00 82.38 109 ARG A O 1
ATOM 848 N N . GLY A 1 110 ? -15.627 -13.009 -7.452 1.00 87.00 110 GLY A N 1
ATOM 849 C CA . GLY A 1 110 ? -14.842 -12.253 -8.421 1.00 87.00 110 GLY A CA 1
ATOM 850 C C . GLY A 1 110 ? -13.481 -11.826 -7.857 1.00 87.00 110 GLY A C 1
ATOM 851 O O . GLY A 1 110 ? -12.856 -12.510 -7.043 1.00 87.00 110 GLY A O 1
ATOM 852 N N . LEU A 1 111 ? -13.002 -10.663 -8.288 1.00 87.19 111 LEU A N 1
ATOM 853 C CA . LEU A 1 111 ? -11.778 -10.081 -7.744 1.00 87.19 111 LEU A CA 1
ATOM 854 C C . LEU A 1 111 ? -11.975 -9.731 -6.258 1.00 87.19 111 LEU A C 1
ATOM 856 O O . LEU A 1 111 ? -12.826 -8.904 -5.935 1.00 87.19 111 LEU A O 1
ATOM 860 N N . HIS A 1 112 ? -11.206 -10.351 -5.360 1.00 89.69 112 HIS A N 1
ATOM 861 C CA . HIS A 1 112 ? -11.339 -10.139 -3.915 1.00 89.69 112 HIS A CA 1
ATOM 862 C C . HIS A 1 112 ? -10.007 -10.284 -3.168 1.00 89.69 112 HIS A C 1
ATOM 864 O O . HIS A 1 112 ? -9.045 -10.858 -3.678 1.00 89.69 112 HIS A O 1
ATOM 870 N N . ALA A 1 113 ? -9.974 -9.779 -1.935 1.00 90.94 113 ALA A N 1
ATOM 871 C CA . ALA A 1 113 ? -8.878 -9.945 -0.987 1.00 90.94 113 ALA A CA 1
ATOM 872 C C . ALA A 1 113 ? -9.424 -10.373 0.385 1.00 90.94 113 ALA A C 1
ATOM 874 O O . ALA A 1 113 ? -10.576 -10.104 0.732 1.00 90.94 113 ALA A O 1
ATOM 875 N N . HIS A 1 114 ? -8.591 -11.040 1.185 1.00 91.38 114 HIS A N 1
ATOM 876 C CA . HIS A 1 114 ? -8.950 -11.453 2.542 1.00 91.38 114 HIS A CA 1
ATOM 877 C C . HIS A 1 114 ? -8.479 -10.417 3.554 1.00 91.38 114 HIS A C 1
ATOM 879 O O . HIS A 1 114 ? -7.290 -10.301 3.826 1.00 91.38 114 HIS A O 1
ATOM 885 N N . HIS A 1 115 ? -9.410 -9.666 4.133 1.00 91.50 115 HIS A N 1
ATOM 886 C CA . HIS A 1 115 ? -9.082 -8.598 5.074 1.00 91.50 115 HIS A CA 1
ATOM 887 C C . HIS A 1 115 ? -9.131 -9.091 6.534 1.00 91.50 115 HIS A C 1
ATOM 889 O O . HIS A 1 115 ? -10.130 -9.706 6.919 1.00 91.50 115 HIS A O 1
ATOM 895 N N . PRO A 1 116 ? -8.112 -8.799 7.370 1.00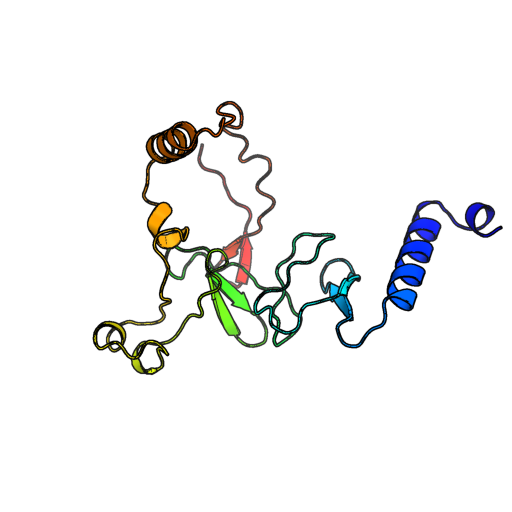 93.31 116 PRO A N 1
ATOM 896 C CA . PRO A 1 116 ? -8.188 -9.022 8.815 1.00 93.31 116 PRO A CA 1
ATOM 897 C C . PRO A 1 116 ? -9.197 -8.059 9.453 1.00 93.31 116 PRO A C 1
ATOM 899 O O . PRO A 1 116 ? -9.436 -6.984 8.910 1.00 93.31 116 PRO A O 1
ATOM 902 N N . ARG A 1 117 ? -9.771 -8.409 10.613 1.00 91.62 117 ARG A N 1
ATOM 903 C CA . ARG A 1 117 ? -10.890 -7.657 11.227 1.00 91.62 117 ARG A CA 1
ATOM 904 C C . ARG A 1 117 ? -10.582 -6.190 11.538 1.00 91.62 117 ARG A C 1
ATOM 906 O O . ARG A 1 117 ? -11.484 -5.371 11.519 1.00 91.62 117 ARG A O 1
ATOM 913 N N . ASN A 1 118 ? -9.319 -5.857 11.783 1.00 89.69 118 ASN A N 1
ATOM 914 C CA . ASN A 1 118 ? -8.861 -4.488 12.027 1.00 89.69 118 ASN A CA 1
ATOM 915 C C . ASN A 1 118 ? -8.548 -3.701 10.737 1.00 89.69 118 ASN A C 1
ATOM 917 O O . ASN A 1 118 ? -8.020 -2.595 10.798 1.00 89.69 118 ASN A O 1
ATOM 921 N N . CYS A 1 119 ? -8.814 -4.264 9.557 1.00 92.69 119 CYS A N 1
ATOM 922 C CA . CYS A 1 119 ? -8.646 -3.564 8.291 1.00 92.69 119 CYS A CA 1
ATOM 923 C C . CYS A 1 119 ? -9.792 -2.579 8.052 1.00 92.69 119 CYS A C 1
ATOM 925 O O . CYS A 1 119 ? -10.947 -2.914 8.311 1.00 92.69 119 CYS A O 1
ATOM 927 N N . TYR A 1 120 ? -9.483 -1.435 7.427 1.00 90.25 120 TYR A N 1
ATOM 928 C CA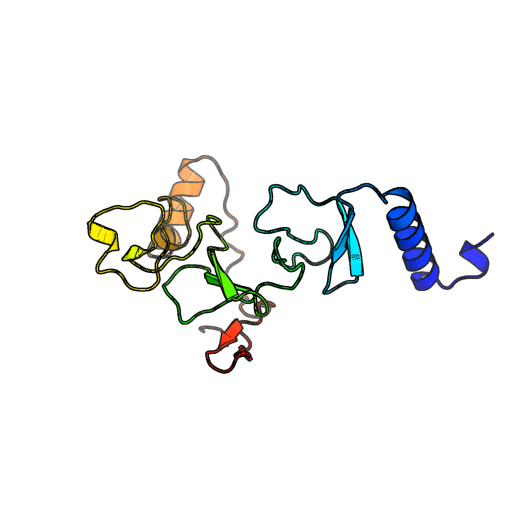 . TYR A 1 120 ? -10.462 -0.439 6.972 1.00 90.25 120 TYR A CA 1
ATOM 929 C C . TYR A 1 120 ? -11.691 -1.054 6.290 1.00 90.25 120 TYR A C 1
ATOM 931 O O . TYR A 1 120 ? -12.803 -0.629 6.552 1.00 90.25 120 TYR A O 1
ATOM 939 N N . TYR A 1 121 ? -11.511 -2.104 5.481 1.00 91.19 121 TYR A N 1
ATOM 940 C CA . TYR A 1 121 ? -12.619 -2.809 4.828 1.00 91.19 121 TYR A CA 1
ATOM 941 C C . TYR A 1 121 ? -13.750 -3.223 5.788 1.00 91.19 121 TYR A C 1
ATOM 943 O O . TYR A 1 121 ? -14.916 -3.115 5.421 1.00 91.19 121 TYR A O 1
ATOM 951 N N . HIS A 1 122 ? -13.405 -3.690 6.993 1.00 90.94 122 HIS A N 1
ATOM 952 C CA . HIS A 1 122 ? -14.378 -4.098 8.011 1.00 90.94 122 HIS A CA 1
ATOM 953 C C . HIS A 1 122 ? -14.732 -2.959 8.965 1.00 90.94 122 HIS A C 1
ATOM 955 O O . HIS A 1 122 ? -15.859 -2.910 9.437 1.00 90.94 122 HIS A O 1
ATOM 961 N N . VAL A 1 123 ? -13.794 -2.049 9.257 1.00 89.06 123 VAL A N 1
ATOM 962 C CA . VAL A 1 123 ? -14.044 -0.966 10.227 1.00 89.06 123 VAL A CA 1
ATOM 963 C C . VAL A 1 123 ? -14.751 0.259 9.634 1.00 89.06 123 VAL A C 1
ATOM 965 O O . VAL A 1 123 ? -15.258 1.080 10.384 1.00 89.06 123 VAL A O 1
ATOM 968 N N . ARG A 1 124 ? -14.813 0.397 8.304 1.00 87.25 124 ARG A N 1
ATOM 969 C CA . ARG A 1 124 ? -15.417 1.558 7.620 1.00 87.25 124 ARG A CA 1
ATOM 970 C C . ARG A 1 124 ? -16.908 1.755 7.880 1.00 87.25 124 ARG A C 1
ATOM 972 O O . ARG A 1 124 ? -17.386 2.870 7.730 1.00 87.25 124 ARG A O 1
ATOM 979 N N . ASP A 1 125 ? -17.619 0.682 8.220 1.00 86.25 125 ASP A N 1
ATOM 980 C CA . ASP A 1 125 ? -19.065 0.715 8.445 1.00 86.25 125 ASP A CA 1
ATOM 981 C C . ASP A 1 125 ? -19.406 1.038 9.916 1.00 86.25 125 ASP A C 1
ATOM 983 O O . ASP A 1 125 ? -20.575 1.184 10.266 1.00 86.25 125 ASP A O 1
ATOM 987 N N . TYR A 1 126 ? -18.397 1.163 10.789 1.00 88.81 126 TYR A N 1
ATOM 988 C CA . TYR A 1 126 ? -18.588 1.604 12.170 1.00 88.81 126 TYR A CA 1
ATOM 989 C C . TYR A 1 126 ? -18.782 3.117 12.214 1.00 88.81 126 TYR A C 1
ATOM 991 O O . TYR A 1 126 ? -18.118 3.868 11.496 1.00 88.81 126 TYR A O 1
ATOM 999 N N . SER A 1 127 ? -19.665 3.580 13.100 1.00 89.25 127 SER A N 1
ATOM 1000 C CA . SER A 1 127 ? -19.848 5.013 13.299 1.00 89.25 127 SER A CA 1
ATOM 1001 C C . SER A 1 127 ? -18.583 5.636 13.897 1.00 89.25 127 SER A C 1
ATOM 1003 O O . SER A 1 127 ? -17.875 5.017 14.696 1.00 89.25 127 SER A O 1
ATOM 1005 N N . VAL A 1 128 ? -18.308 6.893 13.543 1.00 87.19 128 VAL A N 1
ATOM 1006 C CA . VAL A 1 128 ? -17.183 7.646 14.121 1.00 87.19 128 VAL A CA 1
ATOM 1007 C C . VAL A 1 128 ? -17.298 7.701 15.650 1.00 87.19 128 VAL A C 1
ATOM 1009 O O . VAL A 1 128 ? -16.295 7.565 16.343 1.00 87.19 128 VAL A O 1
ATOM 1012 N N . VAL A 1 129 ? -18.521 7.808 16.180 1.00 89.50 129 VAL A N 1
ATOM 1013 C CA . VAL A 1 129 ? -18.803 7.827 17.624 1.00 89.50 129 VAL A CA 1
ATOM 1014 C C . VAL A 1 129 ? -18.361 6.527 18.301 1.00 89.50 129 VAL A C 1
ATOM 1016 O O . VAL A 1 129 ? -17.677 6.573 19.325 1.00 89.50 129 VAL A O 1
ATOM 1019 N N . ASP A 1 130 ? -18.696 5.373 17.720 1.00 91.00 130 ASP A N 1
ATOM 1020 C CA . ASP A 1 130 ? -18.305 4.069 18.268 1.00 91.00 130 ASP A CA 1
ATOM 1021 C C . ASP A 1 130 ? -16.787 3.868 18.211 1.00 91.00 130 ASP A C 1
ATOM 1023 O O . ASP A 1 130 ? -16.187 3.366 19.162 1.00 91.00 130 ASP A O 1
ATOM 1027 N N . LEU A 1 131 ? -16.144 4.302 17.123 1.00 89.44 131 LEU A N 1
ATOM 1028 C CA . LEU A 1 131 ? -14.689 4.231 16.985 1.00 89.44 131 LEU A CA 1
ATOM 1029 C C . LEU A 1 131 ? -13.976 5.112 18.022 1.00 89.44 131 LEU A C 1
ATOM 1031 O O . LEU A 1 131 ? -13.032 4.650 18.661 1.00 89.44 131 LEU A O 1
ATOM 1035 N N . ILE A 1 132 ? -14.443 6.346 18.240 1.00 90.12 132 ILE A N 1
ATOM 1036 C CA . ILE A 1 132 ? -13.901 7.246 19.274 1.00 90.12 132 ILE A CA 1
ATOM 1037 C C . ILE A 1 132 ? -14.059 6.620 20.659 1.00 90.12 132 ILE A C 1
ATOM 1039 O O . ILE A 1 132 ? -13.117 6.634 21.454 1.00 90.12 132 ILE A O 1
ATOM 1043 N N . LYS A 1 133 ? -15.227 6.036 20.946 1.00 92.44 133 LYS A N 1
ATOM 1044 C CA . LYS A 1 133 ? -15.483 5.350 22.213 1.00 92.44 133 LYS A CA 1
ATOM 1045 C C . LYS A 1 133 ? -14.477 4.222 22.454 1.00 92.44 133 LYS A C 1
ATOM 1047 O O . LYS A 1 133 ? -13.880 4.182 23.525 1.00 92.44 133 LYS A O 1
ATOM 1052 N N . LEU A 1 134 ? -14.227 3.373 21.456 1.00 91.19 134 LEU A N 1
ATOM 1053 C CA . LEU A 1 134 ? -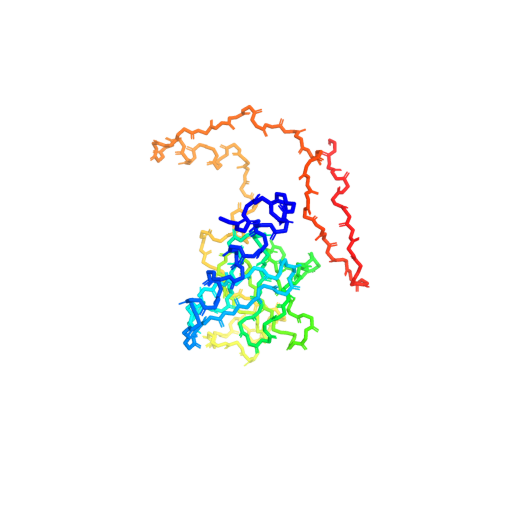13.247 2.284 21.555 1.00 91.19 134 LEU A CA 1
ATOM 1054 C C . LEU A 1 134 ? -11.820 2.790 21.821 1.00 91.19 134 LEU A C 1
ATOM 1056 O O . LEU A 1 134 ? -11.082 2.180 22.592 1.00 91.19 134 LEU A O 1
ATOM 1060 N N . ILE A 1 135 ? -11.422 3.908 21.206 1.00 91.31 135 ILE A N 1
ATOM 1061 C CA . ILE A 1 135 ? -10.091 4.502 21.417 1.00 91.31 135 ILE A CA 1
ATOM 1062 C C . ILE A 1 135 ? -9.959 5.041 22.850 1.00 91.31 135 ILE A C 1
ATOM 1064 O O . ILE A 1 135 ? -8.953 4.784 23.516 1.00 91.31 135 ILE A O 1
ATOM 1068 N N . LYS A 1 136 ? -10.999 5.718 23.353 1.00 92.75 136 LYS A N 1
ATOM 1069 C CA . LYS A 1 136 ? -11.048 6.211 24.737 1.00 92.75 136 LYS A CA 1
ATOM 1070 C C . LYS A 1 136 ? -11.032 5.075 25.758 1.00 92.75 136 LYS A C 1
ATOM 1072 O O . LYS A 1 136 ? -10.320 5.165 26.753 1.00 92.75 136 LYS A O 1
ATOM 1077 N N . GLU A 1 137 ? -11.769 3.994 25.505 1.00 95.06 137 GLU A N 1
ATOM 1078 C CA . GLU A 1 137 ? -11.762 2.789 26.349 1.00 95.06 137 GLU A CA 1
ATOM 1079 C C . GLU A 1 137 ? -10.378 2.124 26.406 1.00 95.06 137 GLU A C 1
ATOM 1081 O O . GLU A 1 137 ? -10.003 1.572 27.439 1.00 95.06 137 GLU A O 1
ATOM 1086 N N . ALA A 1 138 ? -9.585 2.230 25.336 1.00 93.25 138 ALA A N 1
ATOM 1087 C CA . ALA A 1 138 ? -8.196 1.775 25.304 1.00 93.25 138 ALA A CA 1
ATOM 1088 C C . ALA A 1 138 ? -7.207 2.725 26.017 1.00 93.25 138 ALA A C 1
ATOM 1090 O O . ALA A 1 138 ? -6.011 2.440 26.054 1.00 93.25 138 ALA A O 1
ATOM 1091 N N . GLY A 1 139 ? -7.681 3.835 26.596 1.00 93.56 139 GLY A N 1
ATOM 1092 C CA . GLY A 1 139 ? -6.859 4.797 27.334 1.00 93.56 139 GLY A CA 1
ATOM 1093 C C . GLY A 1 139 ? -6.156 5.837 26.459 1.00 93.56 139 GLY A C 1
ATOM 1094 O O . GLY A 1 139 ? -5.179 6.439 26.902 1.00 93.56 139 GLY A O 1
ATOM 1095 N N . HIS A 1 140 ? -6.625 6.050 25.228 1.00 91.88 140 HIS A N 1
ATOM 1096 C CA . HIS A 1 140 ? -6.068 7.043 24.312 1.00 91.88 140 HIS A CA 1
ATOM 1097 C C . HIS A 1 140 ? -7.009 8.245 24.154 1.00 91.88 140 HIS A C 1
ATOM 1099 O O . HIS A 1 140 ? -8.210 8.089 23.930 1.00 91.88 140 HIS A O 1
ATOM 1105 N N . GLU A 1 141 ? -6.455 9.454 24.240 1.00 88.94 141 GLU A N 1
ATOM 1106 C CA . GLU A 1 141 ? -7.198 10.686 23.974 1.00 88.94 141 GLU A CA 1
ATOM 1107 C C . GLU A 1 141 ? -7.389 10.890 22.465 1.00 88.94 141 GLU A C 1
ATOM 1109 O O . GLU A 1 141 ? -6.491 10.614 21.666 1.00 88.94 141 GLU A O 1
ATOM 1114 N N . VAL A 1 142 ? -8.572 11.372 22.075 1.00 85.44 142 VAL A N 1
ATOM 1115 C CA . VAL A 1 142 ? -8.912 11.697 20.684 1.00 85.44 142 VAL A CA 1
ATOM 1116 C C . VAL A 1 142 ? -9.196 13.186 20.591 1.00 85.44 142 VAL A C 1
ATOM 1118 O O . VAL A 1 142 ? -10.006 13.711 21.353 1.00 85.44 142 VAL A O 1
ATOM 1121 N N . ASP A 1 143 ? -8.550 13.848 19.636 1.00 83.25 143 ASP A N 1
ATOM 1122 C CA . ASP A 1 143 ? -8.870 15.225 19.284 1.00 83.25 143 ASP A CA 1
ATOM 1123 C C . ASP A 1 143 ? -10.168 15.270 18.461 1.00 83.25 143 ASP A C 1
ATOM 1125 O O . ASP A 1 143 ? -10.182 15.024 17.255 1.00 83.25 143 ASP A O 1
ATOM 1129 N N . GLU A 1 144 ? -11.276 15.567 19.137 1.00 73.44 144 GLU A N 1
ATOM 1130 C CA . GLU A 1 144 ? -12.603 15.715 18.526 1.00 73.44 144 GLU A CA 1
ATOM 1131 C C . GLU A 1 144 ? -12.803 17.074 17.840 1.00 73.44 144 GLU A C 1
ATOM 1133 O O . GLU A 1 144 ? -13.812 17.281 17.167 1.00 73.44 144 GLU A O 1
ATOM 1138 N N . THR A 1 145 ? -11.848 18.001 17.976 1.00 72.06 145 THR A N 1
ATOM 1139 C CA . THR A 1 145 ? -11.919 19.331 17.351 1.00 72.06 145 THR A CA 1
ATOM 1140 C C . THR A 1 145 ? -11.367 19.355 15.930 1.00 72.06 145 THR A C 1
ATOM 1142 O O . THR A 1 145 ? -11.643 20.294 15.188 1.00 72.06 145 THR A O 1
ATOM 1145 N N . ALA A 1 146 ? -10.690 18.288 15.493 1.00 60.16 146 ALA A N 1
ATOM 1146 C CA . ALA A 1 146 ? -10.188 18.113 14.127 1.00 60.16 146 ALA A CA 1
ATOM 1147 C C . ALA A 1 146 ? -11.294 17.858 13.072 1.00 60.16 146 ALA A C 1
ATOM 1149 O O . ALA A 1 146 ? -11.025 17.358 11.975 1.00 60.16 146 ALA A O 1
ATOM 1150 N N . ALA A 1 147 ? -12.551 18.172 13.390 1.00 48.22 147 ALA A N 1
ATOM 1151 C CA . ALA A 1 147 ? -13.686 17.980 12.507 1.00 48.22 147 ALA A CA 1
ATOM 1152 C C . ALA A 1 147 ? -13.772 19.085 11.437 1.00 48.22 147 ALA A C 1
ATOM 1154 O O . ALA A 1 147 ? -13.818 20.274 11.742 1.00 48.22 147 ALA A O 1
ATOM 1155 N N . ASN A 1 148 ? -13.935 18.642 10.187 1.00 47.72 148 ASN A N 1
ATOM 1156 C CA . ASN A 1 148 ? -14.544 19.376 9.070 1.00 47.72 148 ASN A CA 1
ATOM 1157 C C . ASN A 1 148 ? -13.713 20.307 8.174 1.00 47.72 148 ASN A C 1
ATOM 1159 O O . ASN A 1 148 ? -14.277 21.175 7.512 1.00 47.72 148 ASN A O 1
ATOM 1163 N N . GLU A 1 149 ? -12.426 20.039 7.962 1.00 45.84 149 GLU A N 1
ATOM 1164 C CA . GLU A 1 149 ? -11.755 20.570 6.768 1.00 45.84 149 GLU A CA 1
ATOM 1165 C C . GLU A 1 149 ? -11.545 19.490 5.703 1.00 45.84 149 GLU A C 1
ATOM 1167 O O . GLU A 1 149 ? -10.458 18.949 5.507 1.00 45.84 149 GLU A O 1
ATOM 1172 N N . CYS A 1 150 ? -12.578 19.274 4.880 1.00 49.66 150 CYS A N 1
ATOM 1173 C CA . CYS A 1 150 ? -12.372 18.742 3.529 1.00 49.66 150 CYS A CA 1
ATOM 1174 C C . CYS A 1 150 ? -11.487 19.675 2.657 1.00 49.66 150 CYS A C 1
ATOM 1176 O O . CYS A 1 150 ? -11.138 19.340 1.526 1.00 49.66 150 CYS A O 1
ATOM 1178 N N . ALA A 1 151 ? -11.069 20.837 3.174 1.00 48.22 151 ALA A N 1
ATOM 1179 C CA . ALA A 1 151 ? -10.204 21.793 2.491 1.00 48.22 151 ALA A CA 1
ATOM 1180 C C . ALA A 1 151 ? -8.803 21.239 2.155 1.00 48.22 151 ALA A C 1
ATOM 1182 O O . ALA A 1 151 ? -8.163 21.726 1.225 1.00 48.22 151 ALA A O 1
ATOM 1183 N N . GLN A 1 152 ? -8.324 20.205 2.861 1.00 48.59 152 GLN A N 1
ATOM 1184 C CA . GLN A 1 152 ? -6.966 19.667 2.685 1.00 48.59 152 GLN A CA 1
ATOM 1185 C C . GLN A 1 152 ? -6.914 18.217 2.194 1.00 48.59 152 GLN A C 1
ATOM 1187 O O . GLN A 1 152 ? -5.885 17.552 2.346 1.00 48.59 152 GLN A O 1
ATOM 1192 N N . CYS A 1 153 ? -7.976 17.696 1.568 1.00 48.94 153 CYS A N 1
ATOM 1193 C CA . CYS A 1 153 ? -7.877 16.390 0.920 1.00 48.94 153 CYS A CA 1
ATOM 1194 C C . CYS A 1 153 ? -6.908 16.466 -0.281 1.00 48.94 153 CYS A C 1
ATOM 1196 O O . CYS A 1 153 ? -7.294 16.705 -1.421 1.00 48.94 153 CYS A O 1
ATOM 1198 N N . THR A 1 154 ? -5.613 16.266 -0.021 1.00 53.31 154 THR A N 1
ATOM 1199 C CA . THR A 1 154 ? -4.536 16.220 -1.028 1.00 53.31 154 THR A CA 1
ATOM 1200 C C . THR A 1 154 ? -4.518 14.903 -1.804 1.00 53.31 154 THR A C 1
ATOM 1202 O O . THR A 1 154 ? -3.747 14.737 -2.756 1.00 53.31 154 THR A O 1
ATOM 1205 N N . THR A 1 155 ? -5.363 13.951 -1.400 1.00 51.97 155 THR A N 1
ATOM 1206 C CA . THR A 1 155 ? -5.473 12.643 -2.036 1.00 51.97 155 THR A CA 1
ATOM 1207 C C . THR A 1 155 ? -6.237 12.791 -3.341 1.00 51.97 155 THR A C 1
ATOM 1209 O O . THR A 1 155 ? -7.461 12.877 -3.365 1.00 51.97 155 THR A O 1
ATOM 1212 N N . LYS A 1 156 ? -5.489 12.803 -4.442 1.00 58.31 156 LYS A N 1
ATOM 1213 C CA . LYS A 1 156 ? -6.042 12.656 -5.785 1.00 58.31 156 LYS A CA 1
ATOM 1214 C C . LYS A 1 156 ? -6.560 11.232 -5.948 1.00 58.31 156 LYS A C 1
ATOM 1216 O O . LYS A 1 156 ? -5.809 10.272 -5.757 1.00 58.31 156 LYS A O 1
ATOM 1221 N N . MET A 1 157 ? -7.843 11.107 -6.251 1.00 58.06 157 MET A N 1
ATOM 1222 C CA . MET A 1 157 ? -8.514 9.828 -6.432 1.00 58.06 157 MET A CA 1
ATOM 1223 C C . MET A 1 157 ? -8.545 9.519 -7.921 1.00 58.06 157 MET A C 1
ATOM 1225 O O . MET A 1 157 ? -8.801 10.406 -8.719 1.00 58.06 157 MET A O 1
ATOM 1229 N N . THR A 1 158 ? -8.237 8.291 -8.320 1.00 59.09 158 THR A N 1
ATOM 1230 C CA . THR A 1 158 ? -8.240 7.940 -9.740 1.00 59.09 158 THR A CA 1
ATOM 1231 C C . THR A 1 158 ? -9.574 7.277 -10.091 1.00 59.09 158 THR A C 1
ATOM 1233 O O . THR A 1 158 ? -9.920 6.243 -9.511 1.00 59.09 158 THR A O 1
ATOM 1236 N N . ASP A 1 159 ? -10.321 7.883 -11.014 1.00 59.16 159 ASP A N 1
ATOM 1237 C CA . ASP A 1 159 ? -11.594 7.359 -11.519 1.00 59.16 159 ASP A CA 1
ATOM 1238 C C . ASP A 1 159 ? -11.402 6.192 -12.516 1.00 59.16 159 ASP A C 1
ATOM 1240 O O . ASP A 1 159 ? -10.276 5.822 -12.871 1.00 59.16 159 ASP A O 1
ATOM 1244 N N . ASP A 1 160 ? -12.505 5.613 -13.004 1.00 55.09 160 ASP A N 1
ATOM 1245 C CA . ASP A 1 160 ? -12.486 4.520 -13.995 1.00 55.09 160 ASP A CA 1
ATOM 1246 C C . ASP A 1 160 ? -11.835 4.920 -15.333 1.00 55.09 160 ASP A C 1
ATOM 1248 O O . ASP A 1 160 ? -11.413 4.059 -16.108 1.00 55.09 160 ASP A O 1
ATOM 1252 N N . SER A 1 161 ? -11.682 6.224 -15.590 1.00 58.09 161 SER A N 1
ATOM 1253 C CA . SER A 1 161 ? -10.977 6.772 -16.752 1.00 58.09 161 SER A CA 1
ATOM 1254 C C . SER A 1 161 ? -9.482 7.014 -16.504 1.00 58.09 161 SER A C 1
ATOM 1256 O O . SER A 1 161 ? -8.796 7.591 -17.350 1.00 58.09 161 SER A O 1
ATOM 1258 N N . MET A 1 162 ? -8.948 6.539 -15.372 1.00 58.31 162 MET A N 1
ATOM 1259 C CA . MET A 1 162 ? -7.549 6.699 -14.959 1.00 58.31 162 MET A CA 1
ATOM 1260 C C . MET A 1 162 ? -7.120 8.167 -14.785 1.00 58.31 162 MET A C 1
ATOM 1262 O O . MET A 1 162 ? -5.916 8.462 -14.812 1.00 58.31 162 MET A O 1
ATOM 1266 N N . ARG A 1 163 ? -8.088 9.074 -14.589 1.00 59.06 163 ARG A N 1
ATOM 1267 C CA . ARG A 1 163 ? -7.859 10.495 -14.324 1.00 59.06 163 ARG A CA 1
ATOM 1268 C C . ARG A 1 163 ? -7.964 10.770 -12.835 1.00 59.06 163 ARG A C 1
ATOM 1270 O O . ARG A 1 163 ? -8.796 10.204 -12.137 1.00 59.06 163 ARG A O 1
ATOM 1277 N N . ASP A 1 164 ? -7.086 11.647 -12.375 1.00 61.09 164 ASP A N 1
ATOM 1278 C CA . ASP A 1 164 ? -7.063 12.101 -10.996 1.00 61.09 164 ASP A CA 1
ATOM 1279 C C . ASP A 1 164 ? -8.170 13.145 -10.786 1.00 61.09 164 ASP A C 1
ATOM 1281 O O . ASP A 1 164 ? -8.087 14.253 -11.318 1.00 61.09 164 ASP A O 1
ATOM 1285 N N . THR A 1 165 ? -9.186 12.802 -10.004 1.00 59.28 165 THR A N 1
ATOM 1286 C CA . THR A 1 165 ? -10.226 13.701 -9.508 1.00 59.28 165 THR A CA 1
ATOM 1287 C C . THR A 1 165 ? -9.938 14.087 -8.059 1.00 59.28 165 THR A C 1
ATOM 1289 O O . THR A 1 165 ? -9.392 13.317 -7.261 1.00 59.28 165 THR A O 1
ATOM 1292 N N . GLN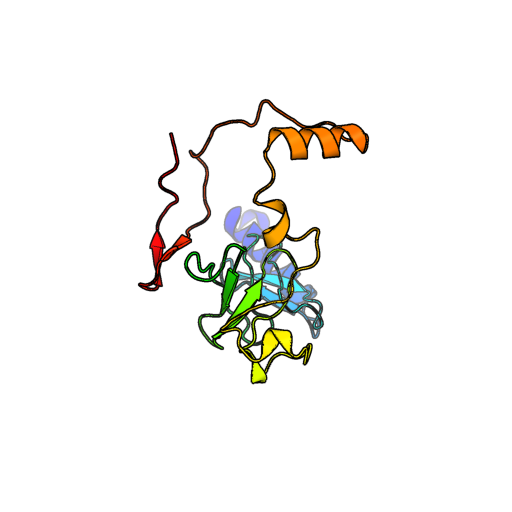 A 1 166 ? -10.236 15.339 -7.723 1.00 59.94 166 GLN A N 1
ATOM 1293 C CA . GLN A 1 166 ? -10.150 15.826 -6.352 1.00 59.94 166 GLN A CA 1
ATOM 1294 C C . GLN A 1 166 ? -11.378 15.335 -5.579 1.00 59.94 166 GLN A C 1
ATOM 1296 O O . GLN A 1 166 ? -12.458 15.217 -6.153 1.00 59.94 166 GLN A O 1
ATOM 1301 N N . CYS A 1 167 ? -11.210 15.033 -4.291 1.00 57.84 167 CYS A N 1
ATOM 1302 C CA . CYS A 1 167 ? -12.345 14.785 -3.409 1.00 57.84 167 CYS A CA 1
ATOM 1303 C C . CYS A 1 167 ? -13.259 16.018 -3.432 1.00 57.84 167 CYS A C 1
ATOM 1305 O O . CYS A 1 167 ? -12.805 17.108 -3.088 1.00 57.84 167 CYS A O 1
ATOM 1307 N N . GLU A 1 168 ? -14.516 15.852 -3.846 1.00 51.09 168 GLU A N 1
ATOM 1308 C CA . GLU A 1 168 ? -15.470 16.969 -3.924 1.00 51.09 168 GLU A CA 1
ATOM 1309 C C . GLU A 1 168 ? -15.990 17.406 -2.551 1.00 51.09 168 GLU A C 1
ATOM 1311 O O . GLU A 1 168 ? -16.609 18.458 -2.443 1.00 51.09 168 GLU A O 1
ATOM 1316 N N . GLY A 1 169 ? -15.665 16.658 -1.494 1.00 50.00 169 GLY A N 1
ATOM 1317 C CA . GLY A 1 169 ? -16.141 16.927 -0.148 1.00 50.00 169 GLY A CA 1
ATOM 1318 C C . GLY A 1 169 ? -17.639 16.713 -0.015 1.00 50.00 169 GLY A C 1
ATOM 1319 O O . GLY A 1 169 ? -18.437 17.064 -0.876 1.00 50.00 169 GLY A O 1
ATOM 1320 N N . HIS A 1 170 ? -18.039 16.099 1.087 1.00 44.62 170 HIS A N 1
ATOM 1321 C CA . HIS A 1 170 ? -19.435 16.138 1.484 1.00 44.62 170 HIS A CA 1
ATOM 1322 C C . HIS A 1 170 ? -19.572 17.299 2.467 1.00 44.62 170 HIS A C 1
ATOM 1324 O O . HIS A 1 170 ? -18.844 17.342 3.461 1.00 44.62 170 HIS A O 1
ATOM 1330 N N . ALA A 1 171 ? -20.429 18.259 2.111 1.00 31.61 171 ALA A N 1
ATOM 1331 C CA . ALA A 1 171 ? -20.939 19.275 3.027 1.00 31.61 171 ALA A CA 1
ATOM 1332 C C . ALA A 1 171 ? -21.783 18.627 4.133 1.00 31.61 171 ALA A C 1
ATOM 1334 O O . ALA A 1 171 ? -22.454 17.609 3.831 1.00 31.61 171 ALA A O 1
#

Sequence (171 aa):
MLKYILLPDDYKLLDRKLLDVSLQQDNFRYCPKCAAGFIVDPTLKRPICPGCSSIICAGCWLLYRFSLAKGGCLHCICTRCKHEICSCCKQEFSKGKECAAKLDSCADRGLHAHHPRNCYYHVRDYSVVDLIKLIKEAGHEVDETAANECAQCTTKMTDDSMRDTQCEGHA

Solvent-accessible surface area (backbone atoms only — not comparable to full-atom values): 10583 Å² total; per-residue (Å²): 118,66,80,81,76,41,56,75,67,55,44,53,50,49,55,50,51,54,50,42,62,75,52,70,52,101,46,46,47,62,37,82,86,78,65,51,62,48,78,47,68,87,84,44,74,64,44,61,37,92,89,75,69,46,46,27,31,56,90,76,62,40,59,46,39,51,38,74,89,74,70,78,39,56,30,29,35,25,83,83,84,63,53,38,33,30,71,70,72,66,34,54,53,31,42,20,84,70,31,88,82,73,48,79,85,33,50,85,37,61,84,44,58,77,75,58,78,89,20,55,60,62,51,67,82,55,54,70,68,59,53,51,50,55,40,45,73,73,73,43,90,76,80,78,79,80,69,82,66,66,86,69,62,80,62,63,40,32,48,100,83,74,43,76,41,70,68,82,61,84,132

pLDDT: mean 80.81, std 13.7, range [31.61, 95.06]

Radius of gyration: 20.5 Å; Cα contacts (8 Å, |Δi|>4): 231; chains: 1; bounding box: 55×54×44 Å

Organism: Ornithodoros erraticus (NCBI:txid265619)

Mean predicted aligned error: 10.37 Å

Foldseek 3Di:
DVPVVDDPVVVVVVVQVVVLVVPPDPQWDAQPPPRRIDGDDLPDCWDADPVPRFTAGSVPRHGWAFEPPPAQARWTADPPPRWIAGPFARWTWDAQCGDPVPDPVSNPDGTDTDDDCPGSSNCVPDDPVVVCVVCVVVVHDDDPVPPDPPVPQPRFHQYPVRDTDRDPDDD